Protein AF-A0A966W664-F1 (afdb_monomer_lite)

Structure (mmCIF, N/CA/C/O backbone):
data_AF-A0A966W664-F1
#
_entry.id   AF-A0A966W664-F1
#
loop_
_atom_site.group_PDB
_atom_site.id
_atom_site.type_symbol
_atom_site.label_atom_id
_atom_site.label_alt_id
_atom_site.label_comp_id
_atom_site.label_asym_id
_atom_site.label_entity_id
_atom_site.label_seq_id
_atom_site.pdbx_PDB_ins_code
_atom_site.Cartn_x
_atom_site.Cartn_y
_atom_site.Cartn_z
_atom_site.occupancy
_atom_site.B_iso_or_equiv
_atom_site.auth_seq_id
_atom_site.auth_comp_id
_atom_site.auth_asym_id
_atom_site.auth_atom_id
_atom_site.pdbx_PDB_model_num
ATOM 1 N N . MET A 1 1 ? -11.104 -13.175 -10.789 1.00 50.22 1 MET A N 1
ATOM 2 C CA . MET A 1 1 ? -10.967 -12.343 -9.578 1.00 50.22 1 MET A CA 1
ATOM 3 C C . MET A 1 1 ? -9.968 -13.063 -8.687 1.00 50.22 1 MET A C 1
ATOM 5 O O . MET A 1 1 ? -10.047 -14.282 -8.600 1.00 50.22 1 MET A O 1
ATOM 9 N N . MET A 1 2 ? -8.930 -12.384 -8.188 1.00 58.84 2 MET A N 1
ATOM 10 C CA . MET A 1 2 ? -8.009 -12.997 -7.222 1.00 58.84 2 MET A CA 1
ATOM 11 C C . MET A 1 2 ? -8.697 -12.960 -5.863 1.00 58.84 2 MET A C 1
ATOM 13 O O . MET A 1 2 ? -8.533 -12.010 -5.105 1.00 58.84 2 MET A O 1
ATOM 17 N N . ASP A 1 3 ? -9.528 -13.960 -5.608 1.00 71.81 3 ASP A N 1
ATOM 18 C CA . ASP A 1 3 ? -10.226 -14.099 -4.340 1.00 71.81 3 ASP A CA 1
ATOM 19 C C . ASP A 1 3 ? -9.363 -14.927 -3.389 1.00 71.81 3 ASP A C 1
ATOM 21 O O . ASP A 1 3 ? -8.784 -15.948 -3.766 1.00 71.81 3 ASP A O 1
ATOM 25 N N . GLY A 1 4 ? -9.250 -14.478 -2.145 1.00 86.00 4 GLY A N 1
ATOM 26 C CA . GLY A 1 4 ? -8.447 -15.173 -1.155 1.00 86.00 4 GLY A CA 1
ATOM 27 C C . GLY A 1 4 ? -8.326 -14.395 0.141 1.00 86.00 4 GLY A C 1
ATOM 28 O O . GLY A 1 4 ? -8.451 -13.173 0.180 1.00 86.00 4 GLY A O 1
ATOM 29 N N . LYS A 1 5 ? -8.064 -15.126 1.219 1.00 91.69 5 LYS A N 1
ATOM 30 C CA . LYS A 1 5 ? -7.700 -14.556 2.509 1.00 91.69 5 LYS A CA 1
ATOM 31 C C . LYS A 1 5 ? -6.308 -15.050 2.850 1.00 91.69 5 LYS A C 1
ATOM 33 O O . LYS A 1 5 ? -6.076 -16.254 2.899 1.00 91.69 5 LYS A O 1
ATOM 38 N N . ILE A 1 6 ? -5.404 -14.116 3.099 1.00 92.44 6 ILE A N 1
ATOM 39 C CA . ILE A 1 6 ? -4.062 -14.411 3.586 1.00 92.44 6 ILE A CA 1
ATOM 40 C C . ILE A 1 6 ? -3.928 -13.870 5.002 1.00 92.44 6 ILE A C 1
ATOM 42 O O . ILE A 1 6 ? -4.492 -12.829 5.336 1.00 92.44 6 ILE A O 1
ATOM 46 N N . VAL A 1 7 ? -3.207 -14.604 5.843 1.00 92.50 7 VAL A N 1
ATOM 47 C CA . VAL A 1 7 ? -2.836 -14.144 7.180 1.00 92.50 7 VAL A CA 1
ATOM 48 C C . VAL A 1 7 ? -1.376 -13.748 7.114 1.00 92.50 7 VAL A C 1
ATOM 50 O O . VAL A 1 7 ? -0.532 -14.546 6.710 1.00 92.50 7 VAL A O 1
ATOM 53 N N . VAL A 1 8 ? -1.095 -12.506 7.477 1.00 92.56 8 VAL A N 1
ATOM 54 C CA . VAL A 1 8 ? 0.252 -11.944 7.474 1.00 92.56 8 VAL A CA 1
ATOM 55 C C . VAL A 1 8 ? 0.499 -11.237 8.794 1.00 92.56 8 VAL A C 1
ATOM 57 O O . VAL A 1 8 ? -0.428 -10.744 9.435 1.00 92.56 8 VAL A O 1
A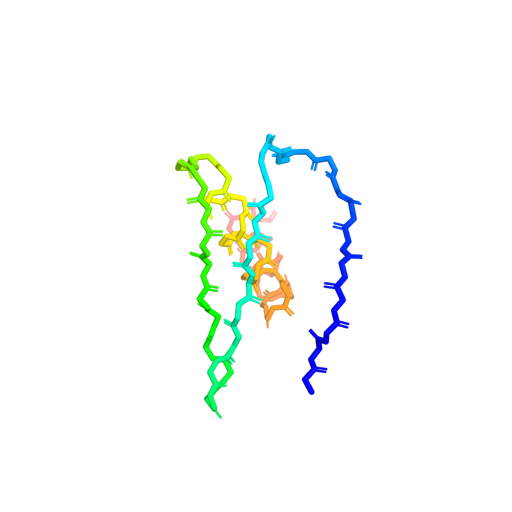TOM 60 N N . ASN A 1 9 ? 1.763 -11.185 9.192 1.00 93.00 9 ASN A N 1
ATOM 61 C CA . ASN A 1 9 ? 2.184 -10.348 10.305 1.00 93.00 9 ASN A CA 1
ATOM 62 C C . ASN A 1 9 ? 2.249 -8.882 9.846 1.00 93.00 9 ASN A C 1
ATOM 64 O O . ASN A 1 9 ? 2.572 -8.615 8.689 1.00 93.00 9 ASN A O 1
ATOM 68 N N . GLY A 1 10 ? 1.995 -7.942 10.760 1.00 88.12 10 GLY A N 1
ATOM 69 C CA . GLY A 1 10 ? 2.147 -6.501 10.509 1.00 88.12 10 GLY A CA 1
ATOM 70 C C . GLY A 1 10 ? 0.846 -5.717 10.314 1.00 88.12 10 GLY A C 1
ATOM 71 O O . GLY A 1 10 ? 0.909 -4.496 10.225 1.00 88.12 10 GLY A O 1
ATOM 72 N N . VAL A 1 11 ? -0.309 -6.388 10.314 1.00 94.31 11 VAL A N 1
ATOM 73 C CA . VAL A 1 11 ? -1.637 -5.755 10.375 1.00 94.31 11 VAL A CA 1
ATOM 74 C C . VAL A 1 11 ? -2.307 -6.047 11.712 1.00 94.31 11 VAL A C 1
ATOM 76 O O . VAL A 1 11 ? -2.260 -7.176 12.204 1.00 94.31 11 VAL A O 1
ATOM 79 N N . HIS A 1 12 ? -2.929 -5.030 12.303 1.00 93.31 12 HIS A N 1
ATOM 80 C CA . HIS A 1 12 ? -3.625 -5.142 13.589 1.00 93.31 12 HIS A CA 1
ATOM 81 C C . HIS A 1 12 ? -5.102 -5.490 13.404 1.00 93.31 12 HIS A C 1
ATOM 83 O O . HIS A 1 12 ? -5.694 -6.171 14.241 1.00 93.31 12 HIS A O 1
ATOM 89 N N . SER A 1 13 ? -5.691 -5.038 12.296 1.00 95.12 13 SER A N 1
ATOM 90 C CA . SER A 1 13 ? -7.066 -5.329 11.894 1.00 95.12 13 SER A CA 1
ATOM 91 C C . SER A 1 13 ? -7.128 -5.873 10.463 1.00 95.12 13 SER A C 1
ATOM 93 O O . SER A 1 13 ? -6.181 -5.707 9.693 1.00 95.12 13 SER A O 1
ATOM 95 N N . PRO A 1 14 ? -8.240 -6.520 10.064 1.00 95.88 14 PRO A N 1
ATOM 96 C CA . PRO A 1 14 ? -8.426 -6.954 8.685 1.00 95.88 14 PRO A CA 1
ATOM 97 C C . PRO A 1 14 ? -8.320 -5.790 7.692 1.00 95.88 14 PRO A C 1
ATOM 99 O O . PRO A 1 14 ? -8.987 -4.769 7.853 1.00 95.88 14 PRO A O 1
ATOM 102 N N . VAL A 1 15 ? -7.534 -5.991 6.635 1.00 97.31 15 VAL A N 1
ATOM 103 C CA . VAL A 1 15 ? -7.438 -5.088 5.482 1.00 97.31 15 VAL A CA 1
ATOM 104 C C . VAL A 1 15 ? -8.147 -5.740 4.305 1.00 97.31 15 VAL A C 1
ATOM 106 O O . VAL A 1 15 ? -7.868 -6.894 3.971 1.00 97.31 15 VAL A O 1
ATOM 109 N N . THR A 1 16 ? -9.068 -5.013 3.679 1.00 97.00 16 THR A N 1
ATOM 110 C CA . THR A 1 16 ? -9.792 -5.491 2.496 1.00 97.00 16 THR A CA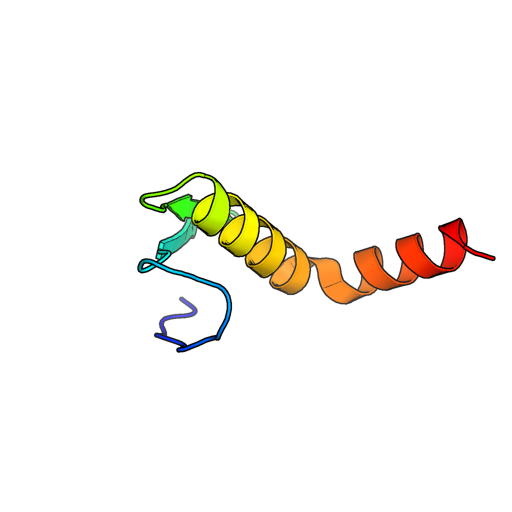 1
ATOM 111 C C . THR A 1 16 ? -9.249 -4.798 1.260 1.00 97.00 16 THR A C 1
ATOM 113 O O . THR A 1 16 ? -9.182 -3.574 1.205 1.00 97.00 16 THR A O 1
ATOM 116 N N . ILE A 1 17 ? -8.875 -5.585 0.255 1.00 96.12 17 ILE A N 1
ATOM 117 C CA . ILE A 1 17 ? -8.368 -5.085 -1.021 1.00 96.12 17 ILE A CA 1
ATOM 118 C C . ILE A 1 17 ? -9.347 -5.499 -2.111 1.00 96.12 17 ILE A C 1
ATOM 120 O O . ILE A 1 17 ? -9.651 -6.682 -2.263 1.00 96.12 17 ILE A O 1
ATOM 124 N N . ARG A 1 18 ? -9.829 -4.527 -2.884 1.00 95.81 18 ARG A N 1
ATOM 125 C CA . ARG A 1 18 ? -10.716 -4.753 -4.033 1.00 95.81 18 ARG A CA 1
ATOM 126 C C . ARG A 1 18 ? -10.084 -4.136 -5.267 1.00 95.81 18 ARG A C 1
ATOM 128 O O . ARG A 1 18 ? -9.553 -3.037 -5.183 1.00 95.81 18 ARG A O 1
ATOM 135 N N . ARG A 1 19 ? -10.150 -4.817 -6.410 1.00 95.00 19 ARG A N 1
ATOM 136 C CA . ARG A 1 19 ? -9.726 -4.247 -7.694 1.00 95.00 19 ARG A CA 1
ATOM 137 C C . ARG A 1 19 ? -10.933 -3.950 -8.561 1.00 95.00 19 ARG A C 1
ATOM 139 O O . ARG A 1 19 ? -11.848 -4.770 -8.630 1.00 95.00 19 ARG A O 1
ATOM 146 N N . ASP A 1 20 ? -10.938 -2.780 -9.183 1.00 94.62 20 ASP A N 1
ATOM 147 C CA . ASP A 1 20 ? -11.983 -2.394 -10.125 1.00 94.62 20 ASP A CA 1
ATOM 148 C C . ASP A 1 20 ? -11.788 -3.054 -11.508 1.00 94.62 20 ASP A C 1
ATOM 150 O O . ASP A 1 20 ? -10.889 -3.875 -11.715 1.00 94.62 20 ASP A O 1
ATOM 154 N N . GLY A 1 21 ? -12.641 -2.698 -12.474 1.00 95.69 21 GLY A N 1
ATOM 155 C CA . GLY A 1 21 ? -12.569 -3.225 -13.843 1.00 95.69 21 GLY A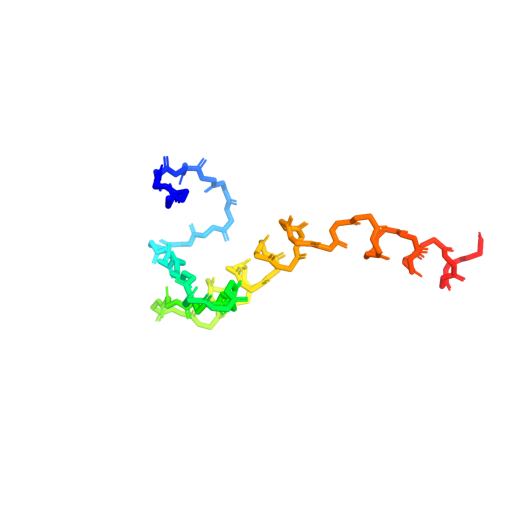 CA 1
ATOM 156 C C . GLY A 1 21 ? -11.302 -2.839 -14.619 1.00 95.69 21 GLY A C 1
ATOM 157 O O . GLY A 1 21 ? -11.008 -3.461 -15.636 1.00 95.69 21 GLY A O 1
ATOM 158 N N . TRP A 1 22 ? -10.543 -1.854 -14.136 1.00 95.31 22 TRP A N 1
ATOM 159 C CA . TRP A 1 22 ? -9.274 -1.399 -14.709 1.00 95.31 22 TRP A CA 1
ATOM 160 C C . TRP A 1 22 ? -8.062 -1.965 -13.958 1.00 95.31 22 TRP A C 1
ATOM 162 O O . TRP A 1 22 ? -6.920 -1.693 -14.327 1.00 95.31 22 TRP A O 1
ATOM 172 N N . GLY A 1 23 ? -8.299 -2.765 -12.914 1.00 92.38 23 GLY A N 1
ATOM 173 C CA . GLY A 1 23 ? -7.262 -3.346 -12.070 1.00 92.38 23 GLY A CA 1
ATOM 174 C C . GLY A 1 23 ? -6.738 -2.408 -10.982 1.00 92.38 23 GLY A C 1
ATOM 175 O O . GLY A 1 23 ? -5.774 -2.779 -10.311 1.00 92.38 23 GLY A O 1
ATOM 176 N N . ILE A 1 24 ? -7.356 -1.238 -10.775 1.00 95.50 24 ILE A N 1
ATOM 177 C CA . ILE A 1 24 ? -6.964 -0.281 -9.733 1.00 95.50 24 ILE A CA 1
ATOM 178 C C . ILE A 1 24 ? -7.349 -0.854 -8.371 1.00 95.50 24 ILE A C 1
ATOM 180 O O . ILE A 1 24 ? -8.503 -1.215 -8.137 1.00 95.50 24 ILE A O 1
ATOM 184 N N . ALA A 1 25 ? -6.372 -0.948 -7.470 1.00 96.12 25 ALA A N 1
ATOM 185 C CA . ALA A 1 25 ? -6.585 -1.439 -6.118 1.00 96.12 25 ALA A CA 1
ATOM 186 C C . ALA A 1 25 ? -7.164 -0.349 -5.202 1.00 96.12 25 ALA A C 1
ATOM 188 O O . ALA A 1 25 ? -6.606 0.737 -5.063 1.00 96.12 25 ALA A O 1
ATOM 189 N N . HIS A 1 26 ? -8.254 -0.691 -4.523 1.00 96.94 26 HIS A N 1
ATOM 190 C CA . HIS A 1 26 ? -8.861 0.057 -3.432 1.00 96.94 26 HIS A CA 1
ATOM 191 C C . HIS A 1 26 ? -8.591 -0.682 -2.123 1.00 96.94 26 HIS A C 1
ATOM 193 O O . HIS A 1 26 ? -8.895 -1.873 -2.009 1.00 96.94 26 HIS A O 1
ATOM 199 N N . VAL A 1 27 ? -8.009 0.024 -1.154 1.00 97.06 27 VAL A N 1
ATOM 200 C CA . VAL A 1 27 ? -7.625 -0.512 0.155 1.00 97.06 27 VAL A CA 1
ATOM 201 C C . VAL A 1 27 ? -8.543 0.089 1.213 1.00 97.06 27 VAL A C 1
ATOM 203 O O . VAL A 1 27 ? -8.549 1.301 1.402 1.00 97.06 27 VAL A O 1
ATOM 206 N N . ASP A 1 28 ? -9.287 -0.766 1.909 1.00 97.62 28 ASP A N 1
ATOM 207 C CA . ASP A 1 28 ? -10.118 -0.396 3.054 1.00 97.62 28 ASP A CA 1
ATOM 208 C C . ASP A 1 28 ? -9.515 -0.994 4.335 1.00 97.62 28 ASP A C 1
ATOM 210 O O . ASP A 1 28 ? -9.269 -2.204 4.414 1.00 97.62 28 ASP A O 1
ATOM 214 N 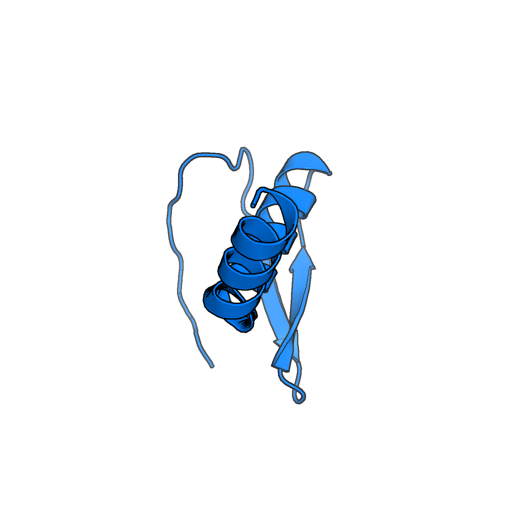N . ALA A 1 29 ? -9.290 -0.155 5.347 1.00 97.50 29 ALA A N 1
ATOM 215 C CA . ALA A 1 29 ? -8.745 -0.550 6.644 1.00 97.50 29 ALA A CA 1
ATOM 216 C C . ALA A 1 29 ? -9.332 0.304 7.780 1.00 97.50 29 ALA A C 1
ATOM 218 O O . ALA A 1 29 ? -9.821 1.410 7.553 1.00 97.50 29 ALA A O 1
ATOM 219 N N . SER A 1 30 ? -9.284 -0.208 9.013 1.00 97.12 30 SER A N 1
ATOM 220 C CA . SER A 1 30 ? -9.804 0.484 10.204 1.00 97.12 30 SER A CA 1
ATOM 221 C C . SER A 1 30 ? -8.831 1.502 10.802 1.00 97.12 30 SER A C 1
ATOM 223 O O . SER A 1 30 ? -9.251 2.372 11.564 1.00 97.12 30 SER A O 1
ATOM 225 N N . THR A 1 31 ? -7.539 1.396 10.484 1.00 97.50 31 THR A N 1
ATOM 226 C CA . THR A 1 31 ? -6.495 2.302 10.967 1.00 97.50 31 THR A CA 1
ATOM 227 C C . THR A 1 31 ? -5.635 2.789 9.812 1.00 97.50 31 THR A C 1
ATOM 229 O O . THR A 1 31 ? -5.483 2.107 8.798 1.00 97.50 31 THR A O 1
ATOM 232 N N . GLU A 1 32 ? -5.031 3.963 9.978 1.00 97.31 32 GLU A N 1
ATOM 233 C CA . GLU A 1 32 ? -4.104 4.510 8.988 1.00 97.31 32 GLU A CA 1
ATOM 234 C C . GLU A 1 32 ? -2.881 3.598 8.791 1.00 97.31 32 GLU A C 1
ATOM 236 O O . GLU A 1 32 ? -2.447 3.372 7.667 1.00 97.31 32 GLU A O 1
ATOM 241 N N . ALA A 1 33 ? -2.362 3.009 9.874 1.00 97.19 33 ALA A N 1
ATOM 242 C CA . ALA A 1 33 ? -1.232 2.085 9.810 1.00 97.19 33 ALA A CA 1
ATOM 243 C C . ALA A 1 33 ? -1.548 0.845 8.955 1.00 97.19 33 ALA A C 1
ATOM 245 O O . ALA A 1 33 ? -0.756 0.466 8.090 1.00 97.19 33 ALA A O 1
ATOM 246 N N . ASP A 1 34 ? -2.725 0.246 9.151 1.00 97.25 34 ASP A N 1
ATOM 247 C CA . ASP A 1 34 ? -3.170 -0.903 8.360 1.00 97.25 34 ASP A CA 1
ATOM 248 C C . ASP A 1 34 ? -3.465 -0.497 6.899 1.00 97.25 34 ASP A C 1
ATOM 250 O O . ASP A 1 34 ? -3.200 -1.271 5.975 1.00 97.25 34 ASP A O 1
ATOM 254 N N . ALA A 1 35 ? -3.945 0.733 6.662 1.00 97.00 35 ALA A N 1
ATOM 255 C CA . ALA A 1 35 ? -4.141 1.274 5.315 1.00 97.00 35 ALA A CA 1
ATOM 256 C C . ALA A 1 35 ? -2.808 1.425 4.564 1.00 97.00 35 ALA A C 1
ATOM 258 O O . ALA A 1 35 ? -2.695 0.975 3.422 1.00 97.00 35 ALA A O 1
ATOM 259 N N . TRP A 1 36 ? -1.776 1.979 5.212 1.00 97.31 36 TRP A N 1
ATOM 260 C CA . TRP A 1 36 ? -0.431 2.084 4.638 1.00 97.31 36 TRP A CA 1
ATOM 261 C C . TRP A 1 36 ? 0.186 0.716 4.354 1.00 97.31 36 TRP A C 1
ATOM 263 O O . TRP A 1 36 ? 0.789 0.523 3.294 1.00 97.31 36 TRP A O 1
ATOM 273 N N . PHE A 1 37 ? -0.007 -0.254 5.255 1.00 97.12 37 PHE A N 1
ATOM 274 C CA . PHE A 1 37 ? 0.411 -1.634 5.016 1.00 97.12 37 PHE A CA 1
ATOM 275 C C . PHE A 1 37 ? -0.271 -2.205 3.766 1.00 97.12 37 PHE A C 1
ATOM 277 O O . PHE A 1 37 ? 0.401 -2.720 2.870 1.00 97.12 37 PHE A O 1
ATOM 284 N N . GLY A 1 38 ? -1.598 -2.071 3.675 1.00 96.69 38 GLY A N 1
ATOM 285 C CA . GLY A 1 38 ? -2.378 -2.518 2.524 1.00 96.69 38 GLY A CA 1
ATOM 286 C C . GLY A 1 38 ? -1.947 -1.850 1.218 1.00 96.69 38 GLY A C 1
ATOM 287 O O . GLY A 1 38 ? -1.783 -2.533 0.209 1.00 96.69 38 GLY A O 1
ATOM 288 N N . GLN A 1 39 ? -1.692 -0.539 1.242 1.00 97.19 39 GLN A N 1
ATOM 289 C CA . GLN A 1 39 ? -1.206 0.214 0.086 1.00 97.19 39 GLN A CA 1
ATO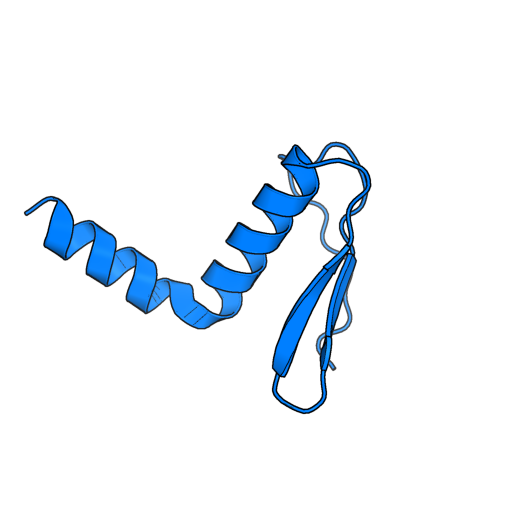M 290 C C . GLN A 1 39 ? 0.165 -0.286 -0.390 1.00 97.19 39 GLN A C 1
ATOM 292 O O . GLN A 1 39 ? 0.358 -0.509 -1.586 1.00 97.19 39 GLN A O 1
ATOM 297 N N . GLY A 1 40 ? 1.113 -0.494 0.527 1.00 96.44 40 GLY A N 1
ATOM 298 C CA . GLY A 1 40 ? 2.424 -1.053 0.189 1.00 96.44 40 GLY A CA 1
ATOM 299 C C . GLY A 1 40 ? 2.317 -2.473 -0.368 1.00 96.44 40 GLY A C 1
ATOM 300 O O . GLY A 1 40 ? 2.983 -2.809 -1.348 1.00 96.44 40 GLY A O 1
ATOM 301 N N . PHE A 1 41 ? 1.426 -3.284 0.207 1.00 95.75 41 PHE A N 1
ATOM 302 C CA . PHE A 1 41 ? 1.169 -4.643 -0.251 1.00 95.75 41 PHE A CA 1
ATOM 303 C C . PHE A 1 41 ? 0.660 -4.674 -1.700 1.00 95.75 41 PHE A C 1
ATOM 305 O O . PHE A 1 41 ? 1.236 -5.383 -2.526 1.00 95.75 41 PHE A O 1
ATOM 312 N N . VAL A 1 42 ? -0.358 -3.875 -2.047 1.00 96.00 42 VAL A N 1
ATOM 313 C CA . VAL A 1 42 ? -0.875 -3.827 -3.431 1.00 96.00 42 VAL A CA 1
ATOM 314 C C . VAL A 1 42 ? 0.128 -3.217 -4.406 1.00 96.00 42 VAL A C 1
ATOM 316 O O . VAL A 1 42 ? 0.272 -3.714 -5.521 1.00 96.00 42 VAL A O 1
ATOM 319 N N . ALA A 1 43 ? 0.885 -2.202 -3.978 1.00 96.75 43 ALA A N 1
ATOM 320 C CA . ALA A 1 43 ? 1.939 -1.617 -4.800 1.00 96.75 43 ALA A CA 1
ATOM 321 C C . ALA A 1 43 ? 3.020 -2.654 -5.136 1.00 96.75 43 ALA A C 1
ATOM 323 O O . ALA A 1 43 ? 3.436 -2.749 -6.288 1.00 96.75 43 ALA A O 1
ATOM 324 N N . ALA A 1 44 ? 3.424 -3.480 -4.168 1.00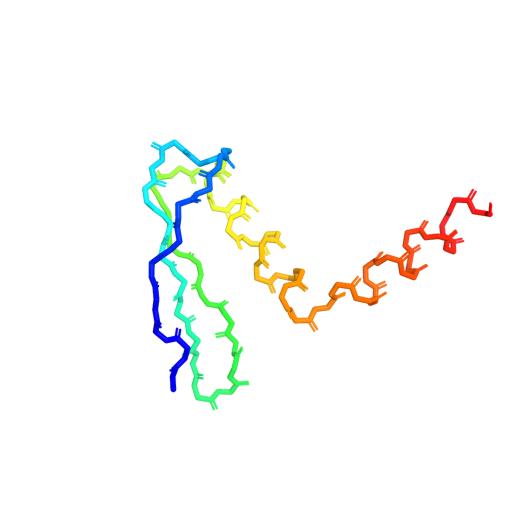 96.06 44 ALA A N 1
ATOM 325 C CA . ALA A 1 44 ? 4.359 -4.572 -4.405 1.00 96.06 44 ALA A CA 1
ATOM 326 C C . ALA A 1 44 ? 3.755 -5.653 -5.317 1.00 96.06 44 ALA A C 1
ATOM 328 O O . ALA A 1 44 ? 4.428 -6.106 -6.237 1.00 96.06 44 ALA A O 1
ATOM 329 N N . GLN A 1 45 ? 2.485 -6.032 -5.138 1.00 94.25 45 GLN A N 1
ATOM 330 C CA . GLN A 1 45 ? 1.836 -7.000 -6.034 1.00 94.25 45 GLN A CA 1
ATOM 331 C C . GLN A 1 45 ? 1.903 -6.583 -7.509 1.00 94.25 45 GLN A C 1
ATOM 333 O O . GLN A 1 45 ? 2.116 -7.437 -8.368 1.00 94.25 45 GLN A O 1
ATOM 338 N N . ASP A 1 46 ? 1.752 -5.288 -7.794 1.00 95.62 46 ASP A N 1
ATOM 339 C CA . ASP A 1 46 ? 1.740 -4.773 -9.166 1.00 95.62 46 ASP A CA 1
ATOM 340 C C . ASP A 1 46 ? 3.119 -4.351 -9.679 1.00 95.62 46 ASP A C 1
ATOM 342 O O . ASP A 1 46 ? 3.375 -4.396 -10.883 1.00 95.62 46 ASP A O 1
ATOM 346 N N . ARG A 1 47 ? 4.002 -3.886 -8.788 1.00 96.94 47 ARG A N 1
ATOM 347 C CA . ARG A 1 47 ? 5.220 -3.146 -9.158 1.00 96.94 47 ARG A CA 1
ATOM 348 C C . ARG A 1 47 ? 6.469 -3.565 -8.388 1.00 96.94 47 ARG A C 1
ATOM 350 O O . ARG A 1 47 ? 7.437 -2.809 -8.393 1.00 96.94 47 ARG A O 1
ATOM 357 N N . LEU A 1 48 ? 6.508 -4.754 -7.773 1.00 97.81 48 LEU A N 1
ATOM 358 C CA . LEU A 1 48 ? 7.662 -5.201 -6.972 1.00 97.81 48 LEU A CA 1
ATOM 359 C C . LEU A 1 48 ? 8.996 -5.035 -7.707 1.00 97.81 48 LEU A C 1
ATOM 361 O O . LEU A 1 48 ? 9.948 -4.509 -7.136 1.00 97.81 48 LEU A O 1
ATOM 365 N N . TRP A 1 49 ? 9.062 -5.462 -8.972 1.00 97.75 49 TRP A N 1
ATOM 366 C CA . TRP A 1 49 ? 10.285 -5.339 -9.765 1.00 97.75 49 TRP A CA 1
ATOM 367 C C . TRP A 1 49 ? 10.716 -3.878 -9.927 1.00 97.75 49 TRP A C 1
ATOM 369 O O . TRP A 1 49 ? 11.883 -3.567 -9.710 1.00 97.75 49 TRP A O 1
ATOM 379 N N . GLN A 1 50 ? 9.778 -2.985 -10.254 1.00 97.88 50 GLN A N 1
ATOM 380 C CA . GLN A 1 50 ? 10.064 -1.563 -10.424 1.00 97.88 50 GLN A CA 1
ATOM 381 C C . GLN A 1 50 ? 10.507 -0.930 -9.099 1.00 97.88 50 GLN A C 1
ATOM 383 O O . GLN A 1 50 ? 11.518 -0.243 -9.070 1.00 97.88 50 GLN A O 1
ATOM 388 N N . MET A 1 51 ? 9.816 -1.224 -7.993 1.00 97.56 51 MET A N 1
ATOM 389 C CA . MET A 1 51 ? 10.192 -0.729 -6.663 1.00 97.56 51 MET A CA 1
ATOM 390 C C . MET A 1 51 ? 11.607 -1.165 -6.266 1.00 97.56 51 MET A C 1
ATOM 392 O O . MET A 1 51 ? 12.378 -0.361 -5.751 1.00 97.56 51 MET A O 1
ATOM 396 N N . GLU A 1 52 ? 11.963 -2.431 -6.501 1.00 97.50 52 GLU A N 1
ATOM 397 C CA . GLU A 1 52 ? 13.298 -2.943 -6.183 1.00 97.50 52 GLU A CA 1
ATOM 398 C C . GLU A 1 52 ? 14.373 -2.374 -7.118 1.00 97.50 52 GLU A C 1
ATOM 400 O O . GLU A 1 52 ? 15.477 -2.070 -6.661 1.00 97.50 52 GLU A O 1
ATOM 405 N N . PHE A 1 53 ? 14.065 -2.205 -8.406 1.00 97.69 53 PHE A N 1
ATOM 406 C CA . PHE A 1 53 ? 14.961 -1.562 -9.364 1.00 97.69 53 PHE A CA 1
ATOM 407 C C . PHE A 1 53 ? 15.236 -0.108 -8.966 1.00 97.69 53 PHE A C 1
ATOM 409 O O . PHE A 1 53 ? 16.395 0.258 -8.779 1.00 97.69 53 PHE A O 1
ATOM 416 N N . ASP A 1 54 ? 14.182 0.677 -8.731 1.00 97.50 54 ASP A N 1
ATOM 417 C CA . ASP A 1 54 ? 14.278 2.079 -8.319 1.00 97.50 54 ASP A CA 1
ATOM 418 C C . ASP A 1 54 ? 15.050 2.210 -6.998 1.00 97.50 54 ASP A C 1
ATOM 420 O O . ASP A 1 54 ? 15.921 3.073 -6.863 1.00 97.50 54 ASP A O 1
ATOM 424 N N . ARG A 1 55 ? 14.802 1.305 -6.039 1.00 96.56 55 ARG A N 1
ATOM 425 C CA . ARG A 1 55 ? 15.540 1.260 -4.769 1.00 96.56 55 ARG A CA 1
ATOM 426 C C . ARG A 1 55 ? 17.034 1.046 -4.993 1.00 96.56 55 ARG A C 1
ATOM 428 O O . ARG A 1 55 ? 17.826 1.731 -4.356 1.00 96.56 55 ARG A O 1
ATOM 435 N N . ARG A 1 56 ? 17.427 0.111 -5.866 1.00 96.94 56 ARG A N 1
ATOM 436 C CA . ARG A 1 56 ? 18.842 -0.156 -6.189 1.00 96.94 56 ARG A CA 1
ATOM 437 C C . ARG A 1 56 ? 19.487 1.031 -6.895 1.00 96.94 56 ARG A C 1
ATOM 439 O O . ARG A 1 56 ? 20.559 1.458 -6.489 1.00 96.94 56 ARG A O 1
ATOM 446 N N . SER A 1 57 ? 18.812 1.601 -7.890 1.00 97.06 57 SER A N 1
ATOM 447 C CA . SER A 1 57 ? 19.301 2.787 -8.600 1.00 97.06 57 SER A CA 1
ATOM 448 C C . SER A 1 57 ? 19.480 3.999 -7.682 1.00 97.06 57 SER A C 1
ATOM 450 O O . SER A 1 57 ? 20.390 4.791 -7.906 1.00 97.06 57 SER A O 1
ATOM 452 N N . ALA A 1 58 ? 18.648 4.144 -6.647 1.00 96.19 58 ALA A N 1
ATOM 453 C CA . ALA A 1 58 ? 18.748 5.245 -5.691 1.00 96.19 58 ALA A CA 1
ATOM 454 C C . ALA A 1 58 ? 19.907 5.104 -4.688 1.00 96.19 58 ALA A C 1
ATOM 456 O O . ALA A 1 58 ? 20.394 6.117 -4.188 1.00 96.19 58 ALA A O 1
ATOM 457 N N . ILE A 1 59 ? 20.330 3.875 -4.368 1.00 95.56 59 ILE A N 1
ATOM 458 C CA . ILE A 1 59 ? 21.363 3.617 -3.346 1.00 95.56 59 ILE A CA 1
ATOM 459 C C . ILE A 1 59 ? 22.768 3.371 -3.917 1.00 95.56 59 ILE A C 1
ATOM 461 O O . ILE A 1 59 ? 23.717 3.431 -3.138 1.00 95.56 59 ILE A O 1
ATOM 465 N N . GLY A 1 60 ? 22.899 3.168 -5.236 1.00 76.00 60 GLY A N 1
ATOM 466 C CA . GLY A 1 60 ? 24.183 2.980 -5.931 1.00 76.00 60 GLY A CA 1
ATOM 467 C C . GLY A 1 60 ? 24.638 1.531 -5.978 1.00 76.00 60 GLY A C 1
ATOM 468 O O . GLY A 1 60 ? 25.159 1.044 -4.952 1.00 76.00 60 GLY A O 1
#

Foldseek 3Di:
DPDDDDDDPQAPDDWDWDADPVRDIDIDDPDPSNSVVRVVVSCCVVQVVVVVVVVVVVVD

Radius of gyration: 13.18 Å; chains: 1; bounding box: 37×20×28 Å

Secondary structure (DSSP, 8-state):
--------TT-SS--EEEE-TT--EEEE-SSHHHHHHHHHHHHHHHHHHHHHHHHHHHH-

pLDDT: mean 93.62, std 8.59, range [50.22, 97.88]

Sequence (60 aa):
MMDGKIVVNGVHSPVTIRRDGWGIAHVDASTEADAWFGQGFVAAQDRLWQMEFDRRSAIG